Protein AF-A0A1G0W9M7-F1 (afdb_monomer_lite)

Secondary structure (DSSP, 8-s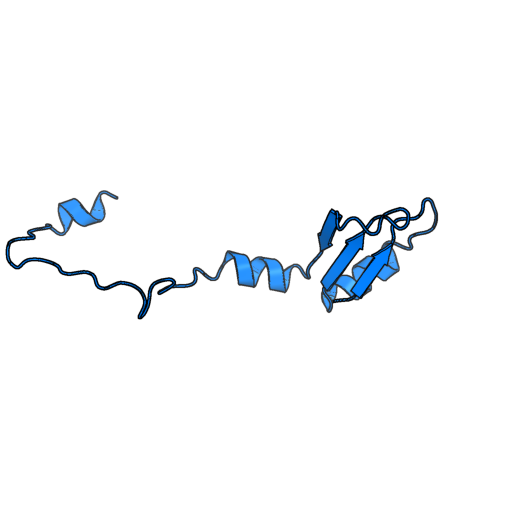tate):
-EEEEE-SS---HHHHHHHHTTS-EEEEETTT--EEEEE--HHHHHHHHH---TTTTTTT------TT----HHHHTT-

Structure (mmCIF, N/CA/C/O backbone):
data_AF-A0A1G0W9M7-F1
#
_entry.id   AF-A0A1G0W9M7-F1
#
loop_
_atom_site.group_PDB
_atom_site.id
_atom_site.type_symbol
_atom_site.label_atom_id
_atom_site.label_alt_id
_atom_site.label_comp_id
_atom_site.label_asym_id
_atom_site.label_entity_id
_atom_site.label_seq_id
_atom_site.pdbx_PDB_ins_code
_atom_site.Cartn_x
_atom_site.Cartn_y
_atom_site.Cartn_z
_atom_site.occupancy
_atom_site.B_iso_or_equiv
_atom_site.auth_seq_id
_atom_site.auth_comp_id
_atom_site.auth_asym_id
_atom_site.auth_atom_id
_atom_site.pdbx_PDB_model_num
ATOM 1 N N . MET A 1 1 ? 8.589 -7.358 -3.618 1.00 69.31 1 MET A N 1
ATOM 2 C CA . MET A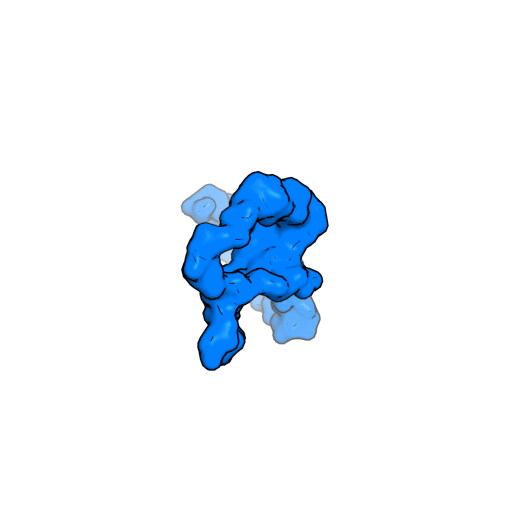 1 1 ? 8.600 -5.886 -3.745 1.00 69.31 1 MET A CA 1
ATOM 3 C C . MET A 1 1 ? 9.942 -5.492 -4.323 1.00 69.31 1 MET A C 1
ATOM 5 O O . MET A 1 1 ? 10.956 -5.836 -3.726 1.00 69.31 1 MET A O 1
ATOM 9 N N . ASN A 1 2 ? 9.943 -4.863 -5.497 1.00 78.31 2 ASN A N 1
ATOM 10 C CA . ASN A 1 2 ? 11.163 -4.534 -6.234 1.00 78.31 2 ASN A CA 1
ATOM 11 C C . ASN A 1 2 ? 11.648 -3.133 -5.865 1.00 78.31 2 ASN A C 1
ATOM 13 O O . ASN A 1 2 ? 10.840 -2.217 -5.734 1.00 78.31 2 ASN A O 1
ATOM 17 N N . VAL A 1 3 ? 12.956 -2.967 -5.678 1.00 78.81 3 VAL A N 1
ATOM 18 C CA . VAL A 1 3 ? 13.552 -1.691 -5.265 1.00 78.81 3 VAL A CA 1
ATOM 19 C C . VAL A 1 3 ? 14.083 -0.959 -6.488 1.00 78.81 3 VAL A C 1
ATOM 21 O O . VAL A 1 3 ? 14.847 -1.518 -7.269 1.00 78.81 3 VAL A O 1
ATOM 24 N N . TYR A 1 4 ? 13.664 0.290 -6.642 1.00 79.56 4 TYR A N 1
ATOM 25 C CA . TYR A 1 4 ? 14.080 1.182 -7.709 1.00 79.56 4 TYR A CA 1
ATOM 26 C C . TYR A 1 4 ? 14.798 2.383 -7.115 1.00 79.56 4 TYR A C 1
ATOM 28 O O . TYR A 1 4 ? 14.276 3.093 -6.250 1.00 79.56 4 TYR A O 1
ATOM 36 N N . GLU A 1 5 ? 16.015 2.599 -7.596 1.00 81.50 5 GLU A N 1
ATOM 37 C CA . GLU A 1 5 ? 16.857 3.696 -7.156 1.00 81.50 5 GLU A CA 1
ATOM 38 C C . GLU A 1 5 ? 16.700 4.877 -8.100 1.00 81.50 5 GLU A C 1
ATOM 40 O O . GLU A 1 5 ? 16.848 4.754 -9.316 1.00 81.50 5 GLU A O 1
ATOM 45 N N . ILE A 1 6 ? 16.376 6.034 -7.532 1.00 71.88 6 ILE A N 1
ATOM 46 C CA . ILE A 1 6 ? 16.250 7.265 -8.303 1.00 71.88 6 ILE A CA 1
ATOM 47 C C . ILE A 1 6 ? 17.656 7.845 -8.475 1.00 71.88 6 ILE A C 1
ATOM 49 O O . ILE A 1 6 ? 18.211 8.438 -7.547 1.00 71.88 6 ILE A O 1
ATOM 53 N N . GLU A 1 7 ? 18.223 7.665 -9.666 1.00 70.25 7 GLU A N 1
ATOM 54 C CA . GLU A 1 7 ? 19.430 8.343 -10.136 1.00 70.25 7 GLU A CA 1
ATOM 55 C C . GLU A 1 7 ? 19.078 9.078 -11.439 1.00 70.25 7 GLU A C 1
ATOM 57 O O . GLU A 1 7 ? 18.367 8.572 -12.307 1.00 70.25 7 GLU A O 1
ATOM 62 N N . ASN A 1 8 ? 19.448 10.348 -11.512 1.00 57.66 8 ASN A N 1
ATOM 63 C CA . ASN A 1 8 ? 18.880 11.306 -12.452 1.00 57.66 8 ASN A CA 1
ATOM 64 C C . ASN A 1 8 ? 19.382 11.042 -13.889 1.00 57.66 8 ASN A C 1
ATOM 66 O O . ASN A 1 8 ? 20.518 11.399 -14.187 1.00 57.66 8 ASN A O 1
ATOM 70 N N . LYS A 1 9 ? 18.556 10.424 -14.753 1.00 58.38 9 LYS A N 1
ATOM 71 C CA . LYS A 1 9 ? 18.119 10.940 -16.081 1.00 58.38 9 LYS A CA 1
ATOM 72 C C . LYS A 1 9 ? 17.449 9.902 -16.995 1.00 58.38 9 LYS A C 1
ATOM 74 O O . LYS A 1 9 ? 16.642 10.313 -17.817 1.00 58.38 9 LYS A O 1
ATOM 79 N N . ASP A 1 10 ? 17.654 8.599 -16.796 1.00 63.78 10 ASP A N 1
ATOM 80 C CA . ASP A 1 10 ? 17.194 7.582 -17.765 1.00 63.78 10 ASP A CA 1
ATOM 81 C C . ASP A 1 10 ? 16.266 6.515 -17.160 1.00 63.78 10 ASP A C 1
ATOM 83 O O . ASP A 1 10 ? 16.404 5.314 -17.401 1.00 63.78 10 ASP A O 1
ATOM 87 N N . ILE A 1 11 ? 15.278 6.932 -16.361 1.00 70.75 11 ILE A N 1
ATOM 88 C CA . ILE A 1 11 ? 14.208 6.008 -15.963 1.00 70.75 11 ILE A CA 1
ATOM 89 C C . ILE A 1 11 ? 13.225 5.882 -17.129 1.00 70.75 11 ILE A C 1
ATOM 91 O O . ILE A 1 11 ? 12.482 6.811 -17.447 1.00 70.75 11 ILE A O 1
ATOM 95 N N . ASN A 1 12 ? 13.179 4.700 -17.746 1.00 82.06 12 ASN A N 1
ATOM 96 C CA . ASN A 1 12 ? 12.158 4.372 -18.736 1.00 82.06 12 ASN A CA 1
ATOM 97 C C . ASN A 1 12 ? 10.796 4.189 -18.044 1.00 82.06 12 ASN A C 1
ATOM 99 O O . ASN A 1 12 ? 10.436 3.092 -17.604 1.00 82.06 12 ASN A O 1
ATOM 103 N N . PHE A 1 13 ? 10.038 5.282 -17.949 1.00 80.06 13 PHE A N 1
ATOM 104 C CA . PHE A 1 13 ? 8.712 5.301 -17.331 1.00 80.06 13 PHE A CA 1
ATOM 105 C C . PHE A 1 13 ? 7.738 4.321 -17.989 1.00 80.06 13 PHE A C 1
ATOM 107 O O . PHE A 1 13 ? 6.969 3.676 -17.283 1.00 80.06 13 PHE A O 1
ATOM 114 N N . SER A 1 14 ? 7.806 4.129 -19.307 1.00 83.00 14 SER A N 1
ATOM 115 C CA . SER A 1 14 ? 6.936 3.182 -20.015 1.00 83.00 14 SER A CA 1
ATOM 116 C C . SER A 1 14 ? 7.155 1.738 -19.554 1.00 83.00 14 SER A C 1
ATOM 118 O O . SER A 1 14 ? 6.196 0.987 -19.377 1.00 83.00 14 SER A O 1
ATOM 120 N N . LEU A 1 15 ? 8.408 1.338 -19.313 1.00 83.25 15 LEU A N 1
ATOM 121 C CA . LEU A 1 15 ? 8.722 0.023 -18.748 1.00 83.25 15 LEU A CA 1
ATOM 122 C C . LEU A 1 15 ? 8.272 -0.081 -17.286 1.00 83.25 15 LEU A C 1
ATOM 124 O O . LEU A 1 15 ? 7.791 -1.129 -16.858 1.00 83.25 15 LEU A O 1
ATOM 128 N N . LEU A 1 16 ? 8.426 1.004 -16.527 1.00 83.62 16 LEU A N 1
ATOM 129 C CA . LEU A 1 16 ? 8.047 1.058 -15.119 1.00 83.62 16 LEU A CA 1
ATOM 130 C C . LEU A 1 16 ? 6.529 0.905 -14.939 1.00 83.62 16 LEU A C 1
ATOM 132 O O . LEU A 1 16 ? 6.094 0.107 -14.113 1.00 83.62 16 LEU A O 1
ATOM 136 N N . LEU A 1 17 ? 5.735 1.580 -15.776 1.00 84.31 17 LEU A N 1
ATOM 137 C CA . LEU A 1 17 ? 4.275 1.459 -15.808 1.00 84.31 17 LEU A CA 1
ATOM 138 C C . LEU A 1 17 ? 3.825 0.030 -16.142 1.00 84.31 17 LEU A C 1
ATOM 140 O O . LEU A 1 17 ? 2.956 -0.500 -15.461 1.00 84.31 17 LEU A O 1
ATOM 144 N N . LYS A 1 18 ? 4.468 -0.649 -17.103 1.00 86.00 18 LYS A N 1
ATOM 145 C CA . LYS A 1 18 ? 4.159 -2.063 -17.404 1.00 86.00 18 LYS A CA 1
ATOM 146 C C . LYS A 1 18 ? 4.412 -3.000 -16.220 1.00 86.00 18 LYS A C 1
ATOM 148 O O . LYS A 1 18 ? 3.706 -3.988 -16.051 1.00 86.00 18 LYS A O 1
ATOM 153 N N . LYS A 1 19 ? 5.431 -2.719 -15.405 1.00 85.25 19 LYS A N 1
ATOM 154 C CA . LYS A 1 19 ? 5.755 -3.532 -14.220 1.00 85.25 19 LYS A CA 1
ATOM 155 C C . LYS A 1 19 ? 4.773 -3.291 -13.071 1.00 85.25 19 LYS A C 1
ATOM 157 O O . LYS A 1 19 ? 4.388 -4.235 -12.382 1.00 85.25 19 LYS A O 1
ATOM 162 N N . ILE A 1 20 ? 4.323 -2.048 -12.909 1.00 89.00 20 ILE A N 1
ATOM 163 C CA . ILE A 1 20 ? 3.428 -1.618 -11.826 1.00 89.00 20 ILE A CA 1
ATOM 164 C C . ILE A 1 20 ? 2.033 -2.233 -11.890 1.00 89.00 20 ILE A C 1
ATOM 166 O O . ILE A 1 20 ? 1.331 -2.251 -10.888 1.00 89.00 20 ILE A O 1
ATOM 170 N N . GLU A 1 21 ? 1.615 -2.743 -13.050 1.00 84.62 21 GLU A N 1
ATOM 171 C CA . GLU A 1 21 ? 0.339 -3.452 -13.185 1.00 84.62 21 GLU A CA 1
ATOM 172 C C . GLU A 1 21 ? 0.315 -4.766 -12.394 1.00 84.62 21 GLU A C 1
ATOM 174 O O . GLU A 1 21 ? -0.753 -5.223 -11.987 1.00 84.62 21 GLU A O 1
ATOM 179 N N . LYS A 1 22 ? 1.485 -5.377 -12.166 1.00 84.38 22 LYS A N 1
ATOM 180 C CA . LYS A 1 22 ? 1.608 -6.702 -11.540 1.00 84.38 22 LYS A CA 1
ATOM 181 C C . LYS A 1 22 ? 2.343 -6.676 -10.207 1.00 84.38 22 LYS A C 1
ATOM 183 O O . LYS A 1 22 ? 2.113 -7.548 -9.373 1.00 84.38 22 LYS A O 1
ATOM 188 N N . GLU A 1 23 ? 3.223 -5.702 -10.001 1.00 87.62 23 GLU A N 1
ATOM 189 C CA . GLU A 1 23 ? 4.178 -5.713 -8.897 1.00 87.62 23 GLU A CA 1
ATOM 190 C C . GLU A 1 23 ? 4.245 -4.380 -8.153 1.00 87.62 23 GLU A C 1
ATOM 192 O O . GLU A 1 23 ? 3.950 -3.315 -8.689 1.00 87.62 23 GLU A O 1
ATOM 197 N N . GLU A 1 24 ? 4.690 -4.450 -6.900 1.00 88.19 24 GLU A N 1
ATOM 198 C CA . GLU A 1 24 ? 4.945 -3.279 -6.064 1.00 88.19 24 GLU A CA 1
ATOM 199 C C . GLU A 1 24 ? 6.389 -2.811 -6.186 1.00 88.19 24 GLU A C 1
ATOM 201 O O . GLU A 1 24 ? 7.331 -3.616 -6.120 1.00 88.19 24 GLU A O 1
ATOM 206 N N . LEU A 1 25 ? 6.547 -1.495 -6.280 1.00 88.56 25 LEU A N 1
ATOM 207 C CA . LEU A 1 25 ? 7.822 -0.824 -6.456 1.00 88.56 25 LEU A CA 1
ATOM 208 C C . LEU A 1 25 ? 8.128 0.040 -5.235 1.00 88.56 25 LEU A C 1
ATOM 210 O O . LEU A 1 25 ? 7.347 0.916 -4.881 1.00 88.56 25 LEU A O 1
ATOM 214 N N . LEU A 1 26 ? 9.283 -0.172 -4.615 1.00 87.19 26 LEU A N 1
ATOM 215 C CA . LEU A 1 26 ? 9.829 0.702 -3.584 1.00 87.19 26 LEU A CA 1
ATOM 216 C C . LEU A 1 26 ? 10.802 1.682 -4.237 1.00 87.19 26 LEU A C 1
ATOM 218 O O . LEU A 1 26 ? 11.832 1.272 -4.763 1.00 87.19 26 LEU A O 1
ATOM 222 N N . LEU A 1 27 ? 10.500 2.971 -4.162 1.00 87.12 27 LEU A N 1
ATOM 223 C CA . LEU A 1 27 ? 11.388 4.043 -4.586 1.00 87.12 27 LEU A CA 1
ATOM 224 C C . LEU A 1 27 ? 12.275 4.480 -3.424 1.00 87.12 27 LEU A C 1
ATOM 226 O O . LEU A 1 27 ? 11.781 4.849 -2.353 1.00 87.12 27 LEU A O 1
ATOM 230 N N . GLN A 1 28 ? 13.585 4.487 -3.653 1.00 88.69 28 GLN A N 1
ATOM 231 C CA . GLN A 1 28 ? 14.568 4.980 -2.693 1.00 88.69 28 GLN A CA 1
ATOM 232 C C . GLN A 1 28 ? 15.628 5.856 -3.364 1.00 88.69 28 GLN A C 1
ATOM 234 O O . GLN A 1 28 ? 15.907 5.724 -4.558 1.00 88.69 28 GLN A O 1
ATOM 239 N N . TYR A 1 29 ? 16.255 6.740 -2.589 1.00 84.19 29 TYR A N 1
ATOM 240 C CA . TYR A 1 29 ? 17.473 7.410 -3.044 1.00 84.19 29 TYR A CA 1
ATOM 241 C C . TYR A 1 29 ? 18.647 6.441 -3.008 1.00 84.19 29 TYR A C 1
ATOM 243 O O . TYR A 1 29 ? 18.889 5.805 -1.986 1.00 84.19 29 TYR A O 1
ATOM 251 N N . LYS A 1 30 ? 19.441 6.412 -4.076 1.00 77.12 30 LYS A N 1
ATOM 252 C CA . LYS A 1 30 ? 20.672 5.614 -4.133 1.00 77.12 30 LYS A CA 1
ATOM 253 C C . LYS A 1 30 ? 21.696 6.024 -3.070 1.00 77.12 30 LYS A C 1
ATOM 255 O O . LYS A 1 30 ? 22.304 5.182 -2.429 1.00 77.12 30 LYS A O 1
ATOM 260 N N . LYS A 1 31 ? 21.847 7.335 -2.835 1.00 83.81 31 LYS A N 1
ATOM 261 C CA . LYS A 1 31 ? 22.909 7.898 -1.977 1.00 83.81 31 LYS A CA 1
ATOM 262 C C . LYS A 1 31 ? 22.840 7.454 -0.511 1.00 83.81 31 LYS A C 1
ATOM 264 O O . LYS A 1 31 ? 23.873 7.335 0.134 1.00 83.81 31 LYS A O 1
ATOM 269 N N . ASN A 1 32 ? 21.641 7.293 0.041 1.00 87.12 32 ASN A N 1
ATOM 270 C CA . ASN A 1 32 ? 21.446 6.976 1.461 1.00 87.12 32 ASN A CA 1
ATOM 271 C C . ASN A 1 32 ? 20.430 5.852 1.693 1.00 87.12 32 ASN A C 1
ATOM 273 O O . ASN A 1 32 ? 20.000 5.659 2.828 1.00 87.12 32 ASN A O 1
ATOM 277 N N . HIS A 1 33 ? 19.995 5.168 0.629 1.00 85.06 33 HIS A N 1
ATOM 278 C CA . HIS A 1 33 ? 18.935 4.154 0.651 1.00 85.06 33 HIS A CA 1
ATOM 279 C C . HIS A 1 33 ? 17.666 4.602 1.395 1.00 85.06 33 HIS A C 1
ATOM 281 O O . HIS A 1 33 ? 16.894 3.786 1.906 1.00 85.06 33 HIS A O 1
ATOM 287 N N . LYS A 1 34 ? 17.421 5.920 1.470 1.00 88.00 34 LYS A N 1
ATOM 288 C CA . LYS A 1 34 ? 16.230 6.451 2.126 1.00 88.00 34 LYS A CA 1
ATOM 289 C C . LYS A 1 34 ? 15.025 6.083 1.274 1.00 88.00 34 LYS A C 1
ATOM 291 O O . LYS A 1 34 ? 14.914 6.527 0.133 1.00 88.00 34 LYS A O 1
ATOM 296 N N . LYS A 1 35 ? 14.127 5.288 1.855 1.00 89.69 35 LYS A N 1
ATOM 297 C CA . LYS A 1 35 ? 12.838 4.897 1.274 1.00 89.69 35 LYS A CA 1
ATOM 298 C C . LYS A 1 35 ? 11.939 6.131 1.169 1.00 89.69 35 LYS A C 1
ATOM 300 O O . LYS A 1 35 ? 11.732 6.810 2.172 1.00 89.69 35 LYS A O 1
ATOM 305 N N . ILE A 1 36 ? 11.438 6.426 -0.029 1.00 89.38 36 ILE A N 1
ATOM 306 C CA . ILE A 1 36 ? 10.664 7.644 -0.321 1.00 89.38 36 ILE A CA 1
ATOM 307 C C . ILE A 1 36 ? 9.199 7.328 -0.572 1.00 89.38 36 ILE A C 1
ATOM 309 O O . ILE A 1 36 ? 8.328 7.986 -0.013 1.00 89.38 36 ILE A O 1
ATOM 313 N N . ALA A 1 37 ? 8.923 6.322 -1.395 1.00 87.19 37 ALA A N 1
ATOM 314 C CA . ALA A 1 37 ? 7.560 5.969 -1.755 1.00 87.19 37 ALA A CA 1
ATOM 315 C C . ALA A 1 37 ? 7.457 4.488 -2.101 1.00 87.19 37 ALA A C 1
ATOM 317 O O . ALA A 1 37 ? 8.420 3.882 -2.564 1.00 87.19 37 ALA A O 1
ATOM 318 N N . VAL A 1 38 ? 6.267 3.927 -1.914 1.00 89.38 38 VAL A N 1
ATOM 319 C CA . VAL A 1 38 ? 5.879 2.660 -2.531 1.00 89.38 38 VAL A CA 1
ATOM 320 C C . VAL A 1 38 ? 4.827 2.981 -3.577 1.00 89.38 38 VAL A C 1
ATOM 322 O O . VAL A 1 38 ? 3.872 3.700 -3.285 1.00 89.38 38 VAL A O 1
ATOM 325 N N . ILE A 1 39 ? 5.003 2.457 -4.784 1.00 89.62 39 ILE A N 1
ATOM 326 C CA . ILE A 1 39 ? 3.976 2.493 -5.813 1.00 89.62 39 ILE A CA 1
ATOM 327 C C . ILE A 1 39 ? 3.416 1.086 -5.969 1.00 89.62 39 ILE A C 1
ATOM 329 O O . ILE A 1 39 ? 4.160 0.121 -6.154 1.00 89.62 39 ILE A O 1
ATOM 333 N N . VAL A 1 40 ? 2.098 0.982 -5.870 1.00 90.25 40 VAL A N 1
ATOM 334 C CA . VAL A 1 40 ? 1.364 -0.281 -5.930 1.00 90.25 40 VAL A CA 1
ATOM 335 C C . VAL A 1 40 ? 0.436 -0.292 -7.145 1.00 90.25 40 VAL A C 1
ATOM 337 O O . VAL A 1 40 ? -0.011 0.779 -7.572 1.00 90.25 40 VAL A O 1
ATOM 340 N N . PRO A 1 41 ? 0.096 -1.478 -7.680 1.00 91.06 41 PRO A N 1
ATOM 341 C CA . PRO A 1 41 ? -0.937 -1.593 -8.698 1.00 91.06 41 PRO A CA 1
ATOM 342 C C . PRO A 1 41 ? -2.245 -0.951 -8.227 1.00 91.06 41 PRO A C 1
ATOM 344 O O . PRO A 1 41 ? -2.651 -1.120 -7.072 1.00 91.06 41 PRO A O 1
ATOM 347 N N . TYR A 1 42 ? -2.949 -0.265 -9.131 1.00 88.19 42 TYR A N 1
ATOM 348 C CA . TYR A 1 42 ? -4.200 0.416 -8.781 1.00 88.19 42 TYR A CA 1
ATOM 349 C C . TYR A 1 42 ? -5.256 -0.549 -8.224 1.00 88.19 42 TYR A C 1
ATOM 351 O O . TYR A 1 42 ? -5.940 -0.230 -7.257 1.00 88.19 42 TYR A O 1
ATOM 359 N N . SER 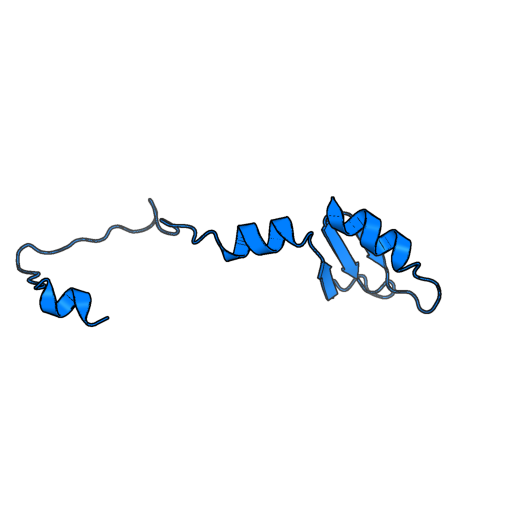A 1 43 ? -5.333 -1.772 -8.755 1.00 87.44 43 SER A N 1
ATOM 360 C CA . SER A 1 43 ? -6.213 -2.829 -8.239 1.00 87.44 43 SER A CA 1
ATOM 361 C C . SER A 1 43 ? -5.948 -3.155 -6.764 1.00 87.44 43 SER A C 1
ATOM 363 O O . SER A 1 43 ? -6.889 -3.353 -5.993 1.00 87.44 43 SER A O 1
ATOM 365 N N . LYS A 1 44 ? -4.676 -3.159 -6.347 1.00 85.81 44 LYS A N 1
ATOM 366 C CA . LYS A 1 44 ? -4.274 -3.379 -4.955 1.00 85.81 44 LYS A CA 1
ATOM 367 C C . LYS A 1 44 ? -4.613 -2.176 -4.079 1.00 85.81 44 LYS A C 1
ATOM 369 O O . LYS A 1 44 ? -5.188 -2.364 -3.011 1.00 85.81 44 LYS A O 1
ATOM 374 N N . TYR A 1 45 ? -4.357 -0.960 -4.562 1.00 85.88 45 TYR A N 1
ATOM 375 C CA . TYR A 1 45 ? -4.753 0.272 -3.875 1.00 85.88 45 TYR A CA 1
ATOM 376 C C . TYR A 1 45 ? -6.263 0.339 -3.621 1.00 85.88 45 TYR A C 1
ATOM 378 O O . TYR A 1 45 ? -6.694 0.626 -2.504 1.00 85.88 45 TYR A O 1
ATOM 386 N N . VAL A 1 46 ? -7.073 0.043 -4.644 1.00 83.88 46 VAL A N 1
ATOM 387 C CA . VAL A 1 46 ? -8.535 0.020 -4.524 1.00 83.88 46 VAL A CA 1
ATOM 388 C C . VAL A 1 46 ? -8.954 -1.036 -3.516 1.00 83.88 46 VAL A C 1
ATOM 390 O O . VAL A 1 46 ? -9.744 -0.721 -2.631 1.00 83.88 46 VAL A O 1
ATOM 393 N N . LYS A 1 47 ? -8.405 -2.255 -3.594 1.00 79.81 47 LYS A N 1
ATOM 394 C CA . LYS A 1 47 ? -8.714 -3.335 -2.649 1.00 79.81 47 LYS A CA 1
ATOM 395 C C . LYS A 1 47 ? -8.404 -2.932 -1.208 1.00 79.81 47 LYS A C 1
ATOM 397 O O . LYS A 1 47 ? -9.269 -3.071 -0.358 1.00 79.81 47 LYS A O 1
ATOM 402 N N . GLU A 1 48 ? -7.223 -2.381 -0.946 1.00 75.19 48 GLU A N 1
ATOM 403 C CA . GLU A 1 48 ? -6.820 -1.952 0.400 1.00 75.19 48 GLU A CA 1
ATOM 404 C C . GLU A 1 48 ? -7.680 -0.806 0.936 1.00 75.19 48 GLU A C 1
ATOM 406 O O . GLU A 1 48 ? -8.074 -0.838 2.100 1.00 75.19 48 GLU A O 1
ATOM 411 N N . LYS A 1 49 ? -8.033 0.173 0.093 1.00 70.56 49 LYS A N 1
ATOM 412 C CA . LYS A 1 49 ? -8.924 1.271 0.494 1.00 70.56 49 LYS A CA 1
ATOM 413 C C . LYS A 1 49 ? -10.376 0.852 0.694 1.00 70.56 49 LYS A C 1
ATOM 415 O O . LYS A 1 49 ? -11.066 1.463 1.502 1.00 70.56 49 LYS A O 1
ATOM 420 N N . SER A 1 50 ? -10.850 -0.142 -0.049 1.00 67.44 50 SER A N 1
ATOM 421 C CA . SER A 1 50 ? -12.239 -0.613 0.034 1.00 67.44 50 SER A CA 1
ATOM 422 C C . SER A 1 50 ? -12.453 -1.658 1.128 1.00 67.44 50 SER A C 1
ATOM 424 O O . SER A 1 50 ? -13.585 -1.861 1.563 1.00 67.44 50 SER A O 1
ATOM 426 N N . THR A 1 51 ? -11.392 -2.284 1.641 1.00 66.94 51 THR A N 1
ATOM 427 C CA . THR A 1 51 ? -11.497 -3.183 2.793 1.00 66.94 51 THR A CA 1
ATOM 428 C C . THR A 1 51 ? -11.323 -2.439 4.112 1.00 66.94 51 THR A C 1
ATOM 430 O O . THR A 1 51 ? -10.206 -2.212 4.574 1.00 66.94 51 THR A O 1
ATOM 433 N N . ILE A 1 52 ? -12.436 -2.151 4.787 1.00 73.38 52 ILE A N 1
ATOM 434 C CA . ILE A 1 52 ? -12.407 -1.851 6.221 1.00 73.38 52 ILE A CA 1
ATOM 435 C C . ILE A 1 52 ? -12.136 -3.167 6.951 1.00 73.38 52 ILE A C 1
ATOM 437 O O . ILE A 1 52 ? -12.955 -4.089 6.938 1.00 73.38 52 ILE A O 1
ATOM 441 N N . LYS A 1 53 ? -10.970 -3.278 7.589 1.00 74.50 53 LYS A N 1
ATOM 442 C CA . LYS A 1 53 ? -10.640 -4.450 8.403 1.00 74.50 53 LYS A CA 1
ATOM 443 C C . LYS A 1 53 ? -11.450 -4.407 9.698 1.00 74.50 53 LYS A C 1
ATOM 445 O O . LYS A 1 53 ? -11.065 -3.746 10.659 1.00 74.50 53 LYS A O 1
ATOM 450 N N . LEU A 1 54 ? -12.575 -5.114 9.722 1.00 79.00 54 LEU A N 1
ATOM 451 C CA . LEU A 1 54 ? -13.373 -5.281 10.934 1.00 79.00 54 LEU A CA 1
ATOM 452 C C . LEU A 1 54 ? -12.627 -6.156 11.951 1.00 79.00 54 LEU A C 1
ATOM 454 O O . LEU A 1 54 ? -11.899 -7.083 11.592 1.00 79.00 54 LEU A O 1
ATOM 458 N N . GLY A 1 55 ? -12.811 -5.858 13.237 1.00 80.12 55 GLY A N 1
ATOM 459 C CA . GLY A 1 55 ? -12.245 -6.667 14.315 1.00 80.12 55 GLY A CA 1
ATOM 460 C C . GLY A 1 55 ? -10.743 -6.473 14.553 1.00 80.12 55 GLY A C 1
ATOM 461 O O . GLY A 1 55 ? -10.077 -7.418 14.964 1.00 80.12 55 GLY A O 1
ATOM 462 N N . LEU A 1 56 ? -10.196 -5.265 14.358 1.00 81.44 56 LEU A N 1
ATOM 463 C CA . LEU A 1 56 ? -8.803 -4.935 14.727 1.00 81.44 56 LEU A CA 1
ATOM 464 C C . LEU A 1 56 ? -8.461 -5.289 16.187 1.00 81.44 56 LEU A C 1
ATOM 466 O O . LEU A 1 56 ? -7.320 -5.636 16.493 1.00 81.44 56 LEU A O 1
ATOM 470 N N . LEU A 1 57 ? -9.461 -5.219 17.068 1.00 82.44 57 LEU A N 1
ATOM 471 C CA . LEU A 1 57 ? -9.357 -5.527 18.494 1.00 82.44 57 LEU A CA 1
ATOM 472 C C . LEU A 1 57 ? -9.930 -6.903 18.864 1.00 82.44 57 LEU A C 1
ATOM 474 O O . LEU A 1 57 ? -10.066 -7.209 20.048 1.00 82.44 57 LEU A O 1
ATOM 478 N N . LYS A 1 58 ? -10.262 -7.750 17.880 1.00 82.31 58 LYS A N 1
ATOM 479 C CA . LYS A 1 58 ? -10.795 -9.093 18.136 1.00 82.31 58 LYS A CA 1
ATOM 480 C C . LYS A 1 58 ? -9.788 -9.891 18.972 1.00 82.31 58 LYS A C 1
ATOM 482 O O . LYS A 1 58 ? -8.644 -10.063 18.561 1.00 82.31 58 LYS A O 1
ATOM 487 N N . GLY A 1 59 ? -10.211 -10.337 20.154 1.00 85.56 59 GLY A N 1
ATOM 488 C CA . GLY A 1 59 ? -9.363 -11.058 21.112 1.00 85.56 59 GLY A CA 1
ATOM 489 C C . GLY A 1 59 ? -8.369 -10.189 21.895 1.00 85.56 59 GLY A C 1
ATOM 490 O O . GLY A 1 59 ? -7.625 -10.724 22.708 1.00 85.56 59 GLY A O 1
ATOM 491 N N . LYS A 1 60 ? -8.343 -8.868 21.668 1.00 88.81 60 LYS A N 1
ATOM 492 C CA . LYS A 1 60 ? -7.501 -7.905 22.404 1.00 88.81 60 LYS A CA 1
ATOM 493 C C . LYS A 1 60 ? -8.298 -6.996 23.333 1.00 88.81 60 LYS A C 1
ATOM 495 O O . LYS A 1 60 ? -7.727 -6.431 24.257 1.00 88.81 60 LYS A O 1
ATOM 500 N N . ALA A 1 61 ? -9.588 -6.829 23.065 1.00 82.94 61 ALA A N 1
ATOM 501 C CA . ALA A 1 61 ? -10.491 -6.046 23.886 1.00 82.94 61 ALA A CA 1
ATOM 502 C C . ALA A 1 61 ? -11.835 -6.764 24.010 1.00 82.94 61 ALA A C 1
ATOM 504 O O . ALA A 1 61 ? -12.278 -7.447 23.083 1.00 82.94 61 ALA A O 1
ATOM 505 N N . GLU A 1 62 ? -12.475 -6.572 25.155 1.00 83.50 62 GLU A N 1
ATOM 506 C CA . GLU A 1 62 ? -13.831 -7.020 25.438 1.00 83.50 62 GLU A CA 1
ATOM 507 C C . GLU A 1 62 ? -14.701 -5.776 25.637 1.00 83.50 62 GLU A C 1
ATOM 509 O O . GLU A 1 62 ? -14.300 -4.835 26.324 1.00 83.50 62 GLU A O 1
ATOM 514 N N . ILE A 1 63 ? -15.880 -5.755 25.018 1.00 82.19 63 ILE A N 1
ATOM 515 C CA . ILE A 1 63 ? -16.886 -4.720 25.257 1.00 82.19 63 ILE A CA 1
ATOM 516 C C . ILE A 1 63 ? -17.945 -5.337 26.162 1.00 82.19 63 ILE A C 1
ATOM 518 O O . ILE A 1 63 ? -18.558 -6.338 25.798 1.00 82.19 63 ILE A O 1
ATOM 522 N N . LYS A 1 64 ? -18.168 -4.726 27.327 1.00 86.81 64 LYS A N 1
ATOM 523 C CA . LYS A 1 64 ? -19.268 -5.077 28.229 1.00 86.81 64 LYS A CA 1
ATOM 524 C C . LYS A 1 64 ? -20.352 -4.021 28.105 1.00 86.81 64 LYS A C 1
ATOM 526 O O . LYS A 1 64 ? -20.161 -2.884 28.530 1.00 86.81 64 LYS A O 1
ATOM 531 N N . ILE A 1 65 ? -21.470 -4.402 27.499 1.00 85.12 65 ILE A N 1
ATOM 532 C CA . ILE A 1 65 ? -22.686 -3.592 27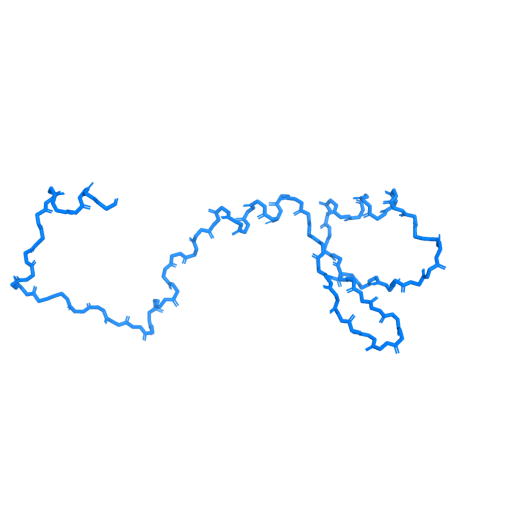.476 1.00 85.12 65 ILE A CA 1
ATOM 533 C C . ILE A 1 65 ? -23.464 -3.959 28.736 1.00 85.12 65 ILE A C 1
ATOM 535 O O . ILE A 1 65 ? -23.708 -5.138 28.979 1.00 85.12 65 ILE A O 1
ATOM 539 N N . LYS A 1 66 ? -23.775 -2.968 29.572 1.00 89.25 66 LYS A N 1
ATOM 540 C CA . LYS A 1 66 ? -24.578 -3.185 30.778 1.00 89.25 66 LYS A CA 1
ATOM 541 C C . LYS A 1 66 ? -26.058 -3.314 30.413 1.00 89.25 66 LYS A C 1
ATOM 543 O O . LYS A 1 66 ? -26.497 -2.721 29.430 1.00 89.25 66 LYS A O 1
ATOM 548 N N . ASP A 1 67 ? -26.823 -4.026 31.234 1.00 82.56 67 ASP A N 1
ATOM 549 C CA . ASP A 1 67 ? -28.255 -4.276 31.001 1.00 82.56 67 ASP A CA 1
ATOM 550 C C . ASP A 1 67 ? -29.112 -2.995 3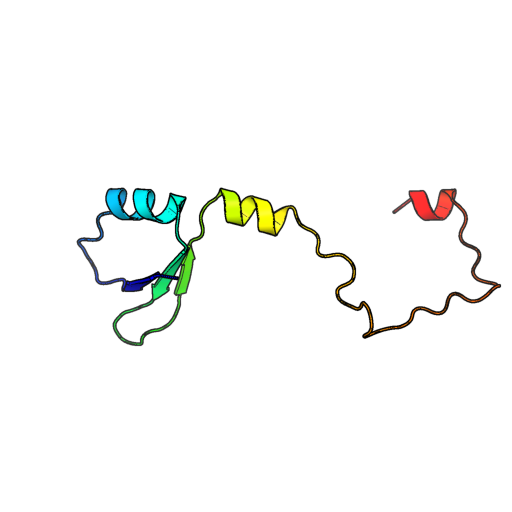0.976 1.00 82.56 67 ASP A C 1
ATOM 552 O O . ASP A 1 67 ? -30.195 -2.969 30.396 1.00 82.56 67 ASP A O 1
ATOM 556 N N . ASP A 1 68 ? -28.627 -1.909 31.581 1.00 86.88 68 ASP A N 1
ATOM 557 C CA . ASP A 1 68 ? -29.263 -0.590 31.602 1.00 86.88 68 ASP A CA 1
ATOM 558 C C . ASP A 1 68 ? -28.876 0.302 30.410 1.00 86.88 68 ASP A C 1
ATOM 560 O O . ASP A 1 68 ? -29.379 1.424 30.289 1.00 86.88 68 ASP A O 1
ATOM 564 N N . PHE A 1 69 ? -28.027 -0.183 29.498 1.00 83.69 69 PHE A N 1
ATOM 565 C CA . PHE A 1 69 ? -27.662 0.541 28.286 1.00 83.69 69 PHE A CA 1
ATOM 566 C C . PHE A 1 69 ? -28.839 0.566 27.301 1.00 83.69 69 PHE A C 1
ATOM 568 O O . PHE A 1 69 ? -28.998 -0.304 26.445 1.00 83.69 69 PHE A O 1
ATOM 575 N N . LYS A 1 70 ? -29.684 1.590 27.429 1.00 81.94 70 LYS A N 1
ATOM 576 C CA . LYS A 1 70 ? -30.766 1.876 26.486 1.00 81.94 70 LYS A CA 1
ATOM 577 C C . LYS A 1 70 ? -30.257 2.780 25.371 1.00 81.94 70 LYS A C 1
ATOM 579 O O . LYS A 1 70 ? -29.864 3.913 25.622 1.00 81.94 70 LYS A O 1
ATOM 584 N N . LEU A 1 71 ? -30.325 2.280 24.144 1.00 83.19 71 LEU A N 1
ATOM 585 C CA . LEU A 1 71 ? -30.123 3.057 22.928 1.00 83.19 71 LEU A CA 1
ATOM 586 C C . LEU A 1 71 ? -31.313 2.790 22.007 1.00 83.19 71 LEU A C 1
ATOM 588 O O . LEU A 1 71 ? -31.559 1.642 21.639 1.00 83.19 71 LEU A O 1
ATOM 592 N N . SER A 1 72 ? -32.090 3.819 21.673 1.00 84.88 72 SER A N 1
ATOM 593 C CA . SER A 1 72 ? -33.215 3.655 20.750 1.00 84.88 72 SER A CA 1
ATOM 594 C C . SER A 1 72 ? -32.746 3.637 19.292 1.00 84.88 72 SER A C 1
ATOM 596 O O . SER A 1 72 ? -31.750 4.265 18.935 1.00 84.88 72 SER A O 1
ATOM 598 N N . GLU A 1 73 ? -33.498 2.971 18.410 1.00 80.50 73 GLU A N 1
ATOM 599 C CA . GLU A 1 73 ? -33.191 2.946 16.967 1.00 80.50 73 GLU A CA 1
ATOM 600 C C . GLU A 1 73 ? -33.081 4.351 16.363 1.00 80.50 73 GLU A C 1
ATOM 602 O O . GLU A 1 73 ? -32.214 4.614 15.532 1.00 80.50 73 GLU A O 1
ATOM 607 N N . ARG A 1 74 ? -33.937 5.282 16.806 1.00 82.31 74 ARG A N 1
ATOM 608 C CA . ARG A 1 74 ? -33.919 6.671 16.326 1.00 82.31 74 ARG A CA 1
ATOM 609 C C . ARG A 1 74 ? -32.669 7.428 16.768 1.00 82.31 74 ARG A C 1
ATOM 611 O O . ARG A 1 74 ? -32.227 8.315 16.045 1.00 82.31 74 ARG A O 1
ATOM 618 N N . GLU A 1 75 ? -32.130 7.116 17.945 1.00 84.06 75 GLU A N 1
ATOM 619 C CA . GLU A 1 75 ? -30.864 7.683 18.426 1.00 84.06 75 GLU A CA 1
ATOM 620 C C . GLU A 1 75 ? -29.671 7.089 17.676 1.00 84.06 75 GLU A C 1
ATOM 622 O O . GLU A 1 75 ? -28.742 7.820 17.348 1.00 84.06 75 GLU A O 1
ATOM 627 N N . PHE A 1 76 ? -29.724 5.799 17.336 1.00 83.75 76 PHE A N 1
ATOM 628 C CA . PHE A 1 76 ? -28.675 5.127 16.570 1.00 83.75 76 PHE A CA 1
ATOM 629 C C . PHE A 1 76 ? -28.589 5.617 15.116 1.00 83.75 76 PHE A C 1
ATOM 631 O O . PHE A 1 76 ? -27.498 5.825 14.602 1.00 83.75 76 PHE A O 1
ATOM 638 N N . LEU A 1 77 ? -29.726 5.855 14.455 1.00 83.69 77 LEU A N 1
ATOM 639 C CA . LEU A 1 77 ? -29.783 6.237 13.035 1.00 83.69 77 LEU A CA 1
ATOM 640 C C . LEU A 1 77 ? -29.479 7.720 12.746 1.00 83.69 77 LEU A C 1
ATOM 642 O O . LEU A 1 77 ? -29.469 8.119 11.584 1.00 83.69 77 LEU A O 1
ATOM 646 N N . LYS A 1 78 ? -29.255 8.552 13.770 1.00 75.50 78 LYS A N 1
ATOM 647 C CA . LYS A 1 78 ? -28.872 9.968 13.605 1.00 75.50 78 LYS A CA 1
ATOM 648 C C . LYS A 1 78 ? -27.360 10.193 13.416 1.00 75.50 78 LYS A C 1
ATOM 650 O O . LYS A 1 78 ? -26.955 11.353 13.355 1.00 75.50 78 LYS A O 1
ATOM 655 N N . SER A 1 79 ? -26.548 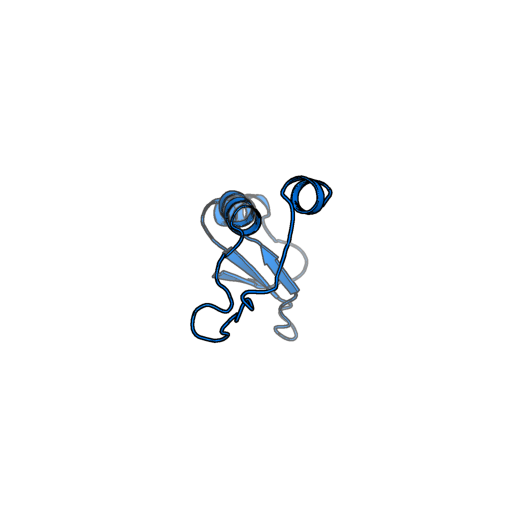9.134 13.363 1.00 49.66 79 SER A N 1
ATOM 656 C CA . SER A 1 79 ? -25.080 9.199 13.255 1.00 49.66 79 SER A CA 1
ATOM 657 C C . SER A 1 79 ? -24.565 9.251 11.822 1.00 49.66 79 SER A C 1
ATOM 659 O O . SER A 1 79 ? -25.011 8.387 11.033 1.00 49.66 79 SER A O 1
#

Foldseek 3Di:
DAEDEDDPDDDPVVVVVVQQLPDKYFYAHPVPRHTDDIRHHVVVVCVVVVDDDPPPCPVPDDDDDDPPPDDDPVNVVVD

Radius of gyration: 22.65 Å; chains: 1; bounding box: 57×22×52 Å

Sequence (79 aa):
MNVYEIENKDINFSLLLKKIEKEELLLQYKKNHKKIAVIVPYSKYVKEKSTIKLGLLKGKAEIKIKDDFKLSEREFLKS

pLDDT: mean 81.47, std 7.95, range [49.66, 91.06]